Protein AF-A0A935XRD3-F1 (afdb_monomer_lite)

Radius of gyration: 26.5 Å; chains: 1; bounding box: 63×70×64 Å

Structure (mmCIF, N/CA/C/O backbone):
data_AF-A0A935XRD3-F1
#
_entry.id   AF-A0A935XRD3-F1
#
loop_
_atom_site.group_PDB
_atom_site.id
_atom_site.type_symbol
_atom_site.label_atom_id
_atom_site.label_alt_id
_atom_site.label_comp_id
_atom_site.label_asym_id
_atom_site.label_entity_id
_atom_site.label_seq_id
_atom_site.pdbx_PDB_ins_code
_atom_site.Cartn_x
_atom_site.Cartn_y
_atom_site.Cartn_z
_atom_site.occupancy
_atom_site.B_iso_or_equiv
_atom_site.auth_seq_id
_atom_site.auth_comp_id
_atom_site.auth_asym_id
_atom_site.auth_atom_id
_atom_site.pdbx_PDB_model_num
ATOM 1 N N . MET A 1 1 ? -27.332 -44.019 -21.579 1.00 45.91 1 MET A N 1
ATOM 2 C CA . MET A 1 1 ? -26.022 -44.474 -22.093 1.00 45.91 1 MET A CA 1
ATOM 3 C C . MET A 1 1 ? -25.159 -43.247 -22.324 1.00 45.91 1 MET A C 1
ATOM 5 O O . MET A 1 1 ? -25.352 -42.535 -23.298 1.00 45.91 1 MET A O 1
ATOM 9 N N . SER A 1 2 ? -24.296 -42.955 -21.358 1.00 46.03 2 SER A N 1
ATOM 10 C CA . SER A 1 2 ? -23.428 -41.779 -21.308 1.00 46.03 2 SER A CA 1
ATOM 11 C C . SER A 1 2 ? -22.229 -41.938 -22.240 1.00 46.03 2 SER A C 1
ATOM 13 O O . SER A 1 2 ? -21.581 -42.982 -22.203 1.00 46.03 2 SER A O 1
ATOM 15 N N . ARG A 1 3 ? -21.878 -40.895 -23.002 1.00 57.09 3 ARG A N 1
ATOM 16 C CA . ARG A 1 3 ? -20.499 -40.660 -23.457 1.00 57.09 3 ARG A CA 1
ATOM 17 C C . ARG A 1 3 ? -20.176 -39.178 -23.319 1.00 57.09 3 ARG A C 1
ATOM 19 O O . ARG A 1 3 ? -20.642 -38.335 -24.073 1.00 57.09 3 ARG A O 1
ATOM 26 N N . THR A 1 4 ? -19.429 -38.920 -22.257 1.00 47.69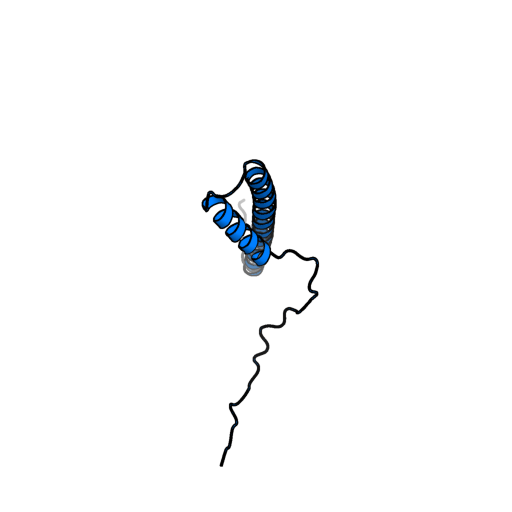 4 THR A N 1
ATOM 27 C CA . THR A 1 4 ? -18.650 -37.719 -21.977 1.00 47.69 4 THR A CA 1
ATOM 28 C C . THR A 1 4 ? -17.402 -37.722 -22.857 1.00 47.69 4 THR A C 1
ATOM 30 O O . THR A 1 4 ? -16.818 -38.786 -23.013 1.00 47.69 4 THR A O 1
ATOM 33 N N . THR A 1 5 ? -17.001 -36.564 -23.387 1.00 55.81 5 THR A N 1
ATOM 34 C CA . THR A 1 5 ? -15.596 -36.118 -23.489 1.00 55.81 5 THR A CA 1
ATOM 35 C C . THR A 1 5 ? -15.582 -34.676 -23.997 1.00 55.81 5 THR A C 1
ATOM 37 O O . THR A 1 5 ? -15.627 -34.416 -25.198 1.00 55.81 5 THR A O 1
ATOM 40 N N . LYS A 1 6 ? -15.528 -33.722 -23.064 1.00 50.72 6 LYS A N 1
ATOM 41 C CA . LYS A 1 6 ? -15.127 -32.339 -23.334 1.00 50.72 6 LYS A CA 1
ATOM 42 C C . LYS A 1 6 ? -13.612 -32.363 -23.552 1.00 50.72 6 LYS A C 1
ATOM 44 O O . LYS A 1 6 ? -12.878 -32.745 -22.644 1.00 50.72 6 LYS A O 1
ATOM 49 N N . GLN A 1 7 ? -13.177 -32.042 -24.769 1.00 50.22 7 GLN A N 1
ATOM 50 C CA . GLN A 1 7 ? -11.772 -31.942 -25.156 1.00 50.22 7 GLN A CA 1
ATOM 51 C C . GLN A 1 7 ? -11.089 -30.913 -24.248 1.00 50.22 7 GLN A C 1
ATOM 53 O O . GLN A 1 7 ? -11.343 -29.713 -24.330 1.00 50.22 7 GLN A O 1
ATOM 58 N N . SER A 1 8 ? -10.281 -31.426 -23.328 1.00 41.69 8 SER A N 1
ATOM 59 C CA . SER A 1 8 ? -9.348 -30.662 -22.518 1.00 41.69 8 SER A CA 1
ATOM 60 C C . SER A 1 8 ? -8.112 -30.393 -23.365 1.00 41.69 8 SER A C 1
ATOM 62 O O . SER A 1 8 ? -7.427 -31.327 -23.780 1.00 41.69 8 SER A O 1
ATOM 64 N N . SER A 1 9 ? -7.834 -29.122 -23.617 1.00 40.34 9 SER A N 1
ATOM 65 C CA . SER A 1 9 ? -6.502 -28.660 -23.987 1.00 40.34 9 SER A CA 1
ATOM 66 C C . SER A 1 9 ? -6.080 -27.684 -22.895 1.00 40.34 9 SER A C 1
ATOM 68 O O . SER A 1 9 ? -6.673 -26.609 -22.808 1.00 40.34 9 SER A O 1
ATOM 70 N N . PRO A 1 10 ? -5.116 -28.028 -22.026 1.00 46.19 10 PRO A N 1
ATOM 71 C CA . PRO A 1 10 ? -4.560 -27.050 -21.112 1.00 46.19 10 PRO A CA 1
ATOM 72 C C . PRO A 1 10 ? -3.637 -26.138 -21.923 1.00 46.19 10 PRO A C 1
ATOM 74 O O . PRO A 1 10 ? -2.648 -26.591 -22.496 1.00 46.19 10 PRO A O 1
ATOM 77 N N . HIS A 1 11 ? -3.987 -24.859 -22.025 1.00 39.59 11 HIS A N 1
ATOM 78 C CA . HIS A 1 11 ? -3.037 -23.836 -22.450 1.00 39.59 11 HIS A CA 1
ATOM 79 C C . HIS A 1 11 ? -2.025 -23.617 -21.315 1.00 39.59 11 HIS A C 1
ATOM 81 O O . HIS A 1 11 ? -2.443 -23.451 -20.166 1.00 39.59 11 HIS A O 1
ATOM 87 N N . PRO A 1 12 ? -0.711 -23.633 -21.591 1.00 51.44 12 PRO A N 1
ATOM 88 C CA . PRO A 1 12 ? 0.301 -23.344 -20.591 1.00 51.44 12 PRO A CA 1
ATOM 89 C C . PRO A 1 12 ? 0.529 -21.830 -20.520 1.00 51.44 12 PRO A C 1
ATOM 91 O O . PRO A 1 12 ? 1.523 -21.332 -21.032 1.00 51.44 12 PRO A O 1
ATOM 94 N N . GLU A 1 13 ? -0.383 -21.086 -19.893 1.00 41.31 13 GLU A N 1
ATOM 95 C CA . GLU A 1 13 ? -0.128 -19.672 -19.579 1.00 41.31 13 GLU A CA 1
ATOM 96 C C . GLU A 1 13 ? -0.743 -19.240 -18.242 1.00 41.31 13 GLU A C 1
ATOM 98 O O . GLU A 1 13 ? -1.371 -18.204 -18.139 1.00 41.31 13 GLU A O 1
ATOM 103 N N . THR A 1 14 ? -0.571 -20.041 -17.189 1.00 43.56 14 THR A N 1
ATOM 104 C CA . THR A 1 14 ? -0.692 -19.577 -15.792 1.00 43.56 14 THR A CA 1
ATOM 105 C C . THR A 1 14 ? 0.071 -20.541 -14.885 1.00 43.56 14 THR A C 1
ATOM 107 O O . THR A 1 14 ? -0.514 -21.376 -14.196 1.00 43.56 14 THR A O 1
ATOM 110 N N . ALA A 1 15 ? 1.400 -20.481 -14.919 1.00 49.94 15 ALA A N 1
ATOM 111 C CA . ALA A 1 15 ? 2.255 -21.232 -14.002 1.00 49.94 15 ALA A CA 1
ATOM 112 C C . ALA A 1 15 ? 3.327 -20.322 -13.389 1.00 49.94 15 ALA A C 1
ATOM 114 O O . ALA A 1 15 ? 4.522 -20.549 -13.518 1.00 49.94 15 ALA A O 1
ATOM 115 N N . VAL A 1 16 ? 2.867 -19.298 -12.677 1.00 46.41 16 VAL A N 1
ATOM 116 C CA . VAL A 1 16 ? 3.511 -18.812 -11.451 1.00 46.41 16 VAL A CA 1
ATOM 117 C C . VAL A 1 16 ? 2.434 -19.033 -10.395 1.00 46.41 16 VAL A C 1
ATOM 119 O O . VAL A 1 16 ? 1.412 -18.367 -10.398 1.00 46.41 16 VAL A O 1
ATOM 122 N N . GLY A 1 17 ? 2.460 -20.078 -9.586 1.00 42.41 17 GLY A N 1
ATOM 123 C CA . GLY A 1 17 ? 3.575 -20.558 -8.793 1.00 42.41 17 GLY A CA 1
ATOM 124 C C . GLY A 1 17 ? 3.000 -20.677 -7.389 1.00 42.41 17 GLY A C 1
ATOM 125 O O . GLY A 1 17 ? 2.987 -19.711 -6.631 1.00 42.41 17 GLY A O 1
ATOM 126 N N . ALA A 1 18 ? 2.421 -21.837 -7.082 1.00 45.56 18 ALA A N 1
ATOM 127 C CA . ALA A 1 18 ? 1.996 -22.175 -5.735 1.00 45.56 18 ALA A CA 1
ATOM 128 C C . ALA A 1 18 ? 3.246 -22.262 -4.846 1.00 45.56 18 ALA A C 1
ATOM 130 O O . ALA A 1 18 ? 3.929 -23.282 -4.824 1.00 45.56 18 ALA A O 1
ATOM 131 N N . ALA A 1 19 ? 3.555 -21.172 -4.147 1.00 38.31 19 ALA A N 1
ATOM 132 C CA . ALA A 1 19 ? 4.587 -21.109 -3.126 1.00 38.31 19 ALA A CA 1
ATOM 133 C C . ALA A 1 19 ? 3.955 -20.606 -1.820 1.00 38.31 19 ALA A C 1
ATOM 135 O O . ALA A 1 19 ? 3.585 -19.442 -1.706 1.00 38.31 19 ALA A O 1
ATOM 136 N N . SER A 1 20 ? 3.815 -21.543 -0.880 1.00 34.19 20 SER A N 1
ATOM 137 C CA . SER A 1 20 ? 3.827 -21.382 0.582 1.00 34.19 20 SER A CA 1
ATOM 138 C C . SER A 1 2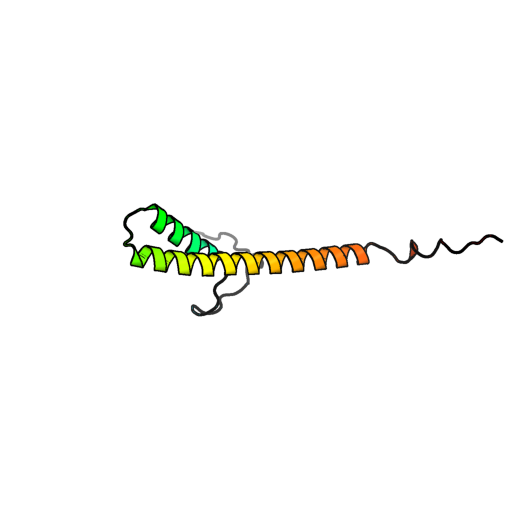0 ? 2.847 -20.384 1.218 1.00 34.19 20 SER A C 1
ATOM 140 O O . SER A 1 20 ? 2.940 -19.171 1.070 1.00 34.19 20 SER A O 1
ATOM 142 N N . ALA A 1 21 ? 1.939 -20.910 2.045 1.00 44.00 21 ALA A N 1
ATOM 143 C CA . ALA A 1 21 ? 0.904 -20.168 2.770 1.00 44.00 21 ALA A CA 1
ATOM 144 C C . ALA A 1 21 ? 1.407 -19.273 3.931 1.00 44.00 21 ALA A C 1
ATOM 146 O O . ALA A 1 21 ? 0.601 -18.875 4.767 1.00 44.00 21 ALA A O 1
ATOM 147 N N . SER A 1 22 ? 2.688 -18.892 3.941 1.00 45.59 22 SER A N 1
ATOM 148 C CA . SER A 1 22 ? 3.240 -17.851 4.813 1.00 45.59 22 SER A CA 1
ATOM 149 C C . SER A 1 22 ? 4.377 -17.099 4.096 1.00 45.59 22 SER A C 1
ATOM 151 O O . SER A 1 22 ? 5.253 -17.724 3.507 1.00 45.59 22 SER A O 1
ATOM 153 N N . GLU A 1 23 ? 4.362 -15.764 4.215 1.00 50.75 23 GLU A N 1
ATOM 154 C CA . GLU A 1 23 ? 5.545 -14.868 4.202 1.00 50.75 23 GLU A CA 1
ATOM 155 C C . GLU A 1 23 ? 6.016 -14.202 2.896 1.00 50.75 23 GLU A C 1
ATOM 157 O O . GLU A 1 23 ? 7.185 -13.869 2.766 1.00 50.75 23 GLU A O 1
ATOM 162 N N . ASN A 1 24 ? 5.123 -13.875 1.959 1.00 69.00 24 ASN A N 1
ATOM 163 C CA . ASN A 1 24 ? 5.361 -12.722 1.078 1.00 69.00 24 ASN A CA 1
ATOM 164 C C . ASN A 1 24 ? 4.046 -11.967 0.861 1.00 69.00 24 ASN A C 1
ATOM 166 O O . ASN A 1 24 ? 3.136 -12.448 0.177 1.00 69.00 24 ASN A O 1
ATOM 170 N N . LEU A 1 25 ? 3.927 -10.793 1.484 1.00 87.06 25 LEU A N 1
ATOM 171 C CA . LEU A 1 25 ? 2.861 -9.847 1.168 1.00 87.06 25 LEU A CA 1
ATOM 172 C C . LEU A 1 25 ? 3.043 -9.446 -0.300 1.00 87.06 25 LEU A C 1
ATOM 174 O O . LEU A 1 25 ? 4.115 -8.977 -0.670 1.00 87.06 25 LEU A O 1
ATOM 178 N N . THR A 1 26 ? 2.039 -9.698 -1.140 1.00 95.25 26 THR A N 1
ATOM 179 C CA . THR A 1 26 ? 2.026 -9.272 -2.548 1.00 95.25 26 THR A CA 1
ATOM 180 C C . THR A 1 26 ? 1.282 -7.947 -2.677 1.00 95.25 26 THR A C 1
ATOM 182 O O . THR A 1 26 ? 0.503 -7.601 -1.790 1.00 95.25 26 THR A O 1
ATOM 185 N N . PHE A 1 27 ? 1.470 -7.232 -3.792 1.00 95.62 27 PHE A N 1
ATOM 186 C CA . PHE A 1 27 ? 0.731 -5.995 -4.079 1.00 95.62 27 PHE A CA 1
ATOM 187 C C . PHE A 1 27 ? -0.787 -6.188 -3.958 1.00 95.62 27 PHE A C 1
ATOM 189 O O . PHE A 1 27 ? -1.417 -5.526 -3.143 1.00 95.62 27 PHE A O 1
ATOM 196 N N . GLU A 1 28 ? -1.347 -7.176 -4.662 1.00 96.75 28 GLU A N 1
ATOM 197 C CA . GLU A 1 28 ? -2.789 -7.467 -4.630 1.00 96.75 28 GLU A CA 1
ATOM 198 C C . GLU A 1 28 ? -3.309 -7.774 -3.220 1.00 96.75 28 GLU A C 1
ATOM 200 O O . GLU A 1 28 ? -4.391 -7.343 -2.829 1.00 96.75 28 GLU A O 1
ATOM 205 N N . LYS A 1 29 ? -2.525 -8.507 -2.419 1.00 96.44 29 LYS A N 1
ATOM 206 C CA . LYS A 1 29 ? -2.902 -8.819 -1.035 1.00 96.44 29 LYS A CA 1
ATOM 207 C C . LYS A 1 29 ? -2.857 -7.574 -0.152 1.00 96.44 29 LYS A C 1
ATOM 209 O O . LYS A 1 29 ? -3.761 -7.396 0.658 1.00 96.44 29 LYS A O 1
ATOM 214 N N . ALA A 1 30 ? -1.834 -6.734 -0.308 1.00 96.38 30 ALA A N 1
ATOM 215 C CA . ALA A 1 30 ? -1.701 -5.489 0.441 1.00 96.38 30 ALA A CA 1
ATOM 216 C C . ALA A 1 30 ? -2.832 -4.508 0.110 1.00 96.38 30 ALA A C 1
ATOM 218 O O . ALA A 1 30 ? -3.427 -3.934 1.020 1.00 96.38 30 ALA A O 1
ATOM 219 N N . LEU A 1 31 ? -3.171 -4.372 -1.174 1.00 97.50 31 LEU A N 1
ATOM 220 C CA . LEU A 1 31 ? -4.270 -3.531 -1.633 1.00 97.50 31 LEU A CA 1
ATOM 221 C C . LEU A 1 31 ? -5.616 -4.032 -1.095 1.00 97.50 31 LEU A C 1
ATOM 223 O O . LEU A 1 31 ? -6.342 -3.267 -0.466 1.00 97.50 31 LEU A O 1
ATOM 227 N N . ALA A 1 32 ? -5.901 -5.330 -1.226 1.00 97.44 32 ALA A N 1
ATOM 228 C CA . ALA A 1 32 ? -7.138 -5.915 -0.710 1.00 97.44 32 ALA A CA 1
ATOM 229 C C . ALA A 1 32 ? -7.255 -5.813 0.823 1.00 97.44 32 ALA A C 1
ATOM 231 O O . ALA A 1 32 ? -8.357 -5.726 1.369 1.00 97.44 32 ALA A O 1
ATOM 232 N N . GLU A 1 33 ? -6.138 -5.870 1.552 1.00 96.38 33 GLU A N 1
ATOM 233 C CA . GLU A 1 33 ? -6.125 -5.634 2.998 1.00 96.38 33 GLU A CA 1
ATOM 234 C C . GLU A 1 33 ? -6.416 -4.163 3.324 1.00 96.38 33 GLU A C 1
ATOM 236 O O . GLU A 1 33 ? -7.221 -3.888 4.217 1.00 96.38 33 GLU A O 1
ATOM 241 N N . LEU A 1 34 ? -5.821 -3.230 2.575 1.00 97.06 34 LEU A N 1
ATOM 242 C CA . LEU A 1 34 ? -6.029 -1.793 2.740 1.00 97.06 34 LEU A CA 1
ATOM 243 C C . LEU A 1 34 ? -7.491 -1.403 2.489 1.00 97.06 34 LEU A C 1
ATOM 245 O O . LEU A 1 34 ? -8.081 -0.713 3.315 1.00 97.06 34 LEU A O 1
ATOM 249 N N . GLU A 1 35 ? -8.103 -1.898 1.414 1.00 96.88 35 GLU A N 1
ATOM 250 C CA . GLU A 1 35 ? -9.518 -1.657 1.094 1.00 96.88 35 GLU A CA 1
ATOM 251 C C . GLU A 1 35 ? -10.450 -2.147 2.209 1.00 96.88 35 GLU A C 1
ATOM 253 O O . GLU A 1 35 ? -11.357 -1.434 2.641 1.00 96.88 35 GLU A O 1
ATOM 258 N N . LYS A 1 36 ? -10.196 -3.350 2.742 1.00 95.44 36 LYS A N 1
ATOM 259 C CA . LYS A 1 36 ? -10.965 -3.892 3.875 1.00 95.44 36 LYS A CA 1
ATOM 260 C C . LYS A 1 36 ? -10.811 -3.039 5.126 1.00 95.44 36 LYS A C 1
ATOM 262 O O . LYS A 1 36 ? -11.769 -2.881 5.880 1.00 95.44 36 LYS A O 1
ATOM 267 N N . LEU A 1 37 ? -9.605 -2.540 5.377 1.00 95.06 37 LEU A N 1
ATOM 268 C CA . LEU A 1 37 ? -9.318 -1.695 6.526 1.00 95.06 37 LEU A CA 1
ATOM 269 C C . LEU A 1 37 ? -10.053 -0.356 6.409 1.00 95.06 37 LEU A C 1
ATOM 271 O O . LEU A 1 37 ? -10.724 0.035 7.362 1.00 95.06 37 LEU A O 1
ATOM 275 N N . VAL A 1 38 ? -9.994 0.290 5.242 1.00 94.81 38 VAL A N 1
ATOM 276 C CA . VAL A 1 38 ? -10.729 1.532 4.953 1.00 94.81 38 VAL A CA 1
ATOM 277 C C . VAL A 1 38 ? -12.230 1.318 5.125 1.00 94.81 38 VAL A C 1
ATOM 279 O O . VAL A 1 38 ? -12.857 2.055 5.881 1.00 94.81 38 VAL A O 1
ATOM 282 N N . GLY A 1 39 ? -12.790 0.243 4.561 1.00 94.12 39 GLY A N 1
ATOM 283 C CA . GLY A 1 39 ? -14.213 -0.066 4.723 1.00 94.12 39 GLY A CA 1
ATOM 284 C C . GLY A 1 39 ? -14.637 -0.248 6.187 1.00 94.12 39 GLY A C 1
ATOM 285 O O . GLY A 1 39 ? -15.734 0.147 6.573 1.00 94.12 39 GLY A O 1
ATOM 286 N N . ARG A 1 40 ? -13.762 -0.787 7.049 1.00 91.94 40 ARG A N 1
ATOM 287 C CA . ARG A 1 40 ? -14.028 -0.853 8.498 1.00 91.94 40 ARG A CA 1
ATOM 288 C C . ARG A 1 40 ? -13.938 0.510 9.182 1.00 91.94 40 ARG A C 1
ATOM 290 O O . ARG A 1 40 ? -14.689 0.747 10.123 1.00 91.94 40 ARG A O 1
ATOM 297 N N . MET A 1 41 ? -13.027 1.381 8.748 1.00 91.75 41 MET A N 1
ATOM 298 C CA . MET A 1 41 ? -12.907 2.745 9.279 1.00 91.75 41 MET A CA 1
ATOM 299 C C . MET A 1 41 ? -14.124 3.603 8.927 1.00 91.75 41 MET A C 1
ATOM 301 O O . MET A 1 41 ? -14.602 4.355 9.771 1.00 91.75 41 MET A O 1
ATOM 305 N N . GLU A 1 42 ? -14.663 3.441 7.721 1.00 92.69 42 GLU A N 1
ATOM 306 C CA . GLU A 1 42 ? -15.871 4.136 7.262 1.00 92.69 42 GLU A CA 1
ATOM 307 C C . GLU A 1 42 ? -17.150 3.632 7.948 1.00 92.69 42 GLU A C 1
ATOM 309 O O . GLU A 1 42 ? -18.128 4.369 8.046 1.00 92.69 42 GLU A O 1
ATOM 314 N N . GLY A 1 43 ? -17.133 2.404 8.478 1.00 89.38 43 GLY A N 1
ATOM 315 C CA . GLY A 1 43 ? -18.264 1.806 9.193 1.00 89.38 43 GLY A CA 1
ATOM 316 C C . GLY A 1 43 ? -18.611 2.468 10.534 1.00 89.38 43 GLY A C 1
ATOM 317 O O . GLY A 1 43 ? -19.694 2.232 11.056 1.00 89.38 43 GLY A O 1
ATOM 318 N N . GLY A 1 44 ? -17.729 3.298 11.104 1.00 84.31 44 GLY A N 1
ATOM 319 C CA . GLY A 1 44 ? -18.044 4.154 12.259 1.00 84.31 44 GLY A CA 1
ATOM 320 C C . GLY A 1 44 ? -18.157 3.467 13.631 1.00 84.31 44 GLY A C 1
ATOM 321 O O . GLY A 1 44 ? -18.383 4.152 14.624 1.00 84.31 44 GLY A O 1
ATOM 322 N N . GLU A 1 45 ? -17.962 2.150 13.728 1.00 87.69 45 GLU A N 1
ATOM 323 C CA . GLU A 1 45 ? -18.076 1.382 14.987 1.00 87.69 45 GLU A CA 1
ATOM 324 C C . GLU A 1 45 ? -16.741 1.207 15.743 1.00 87.69 45 GLU A C 1
ATOM 326 O O . GLU A 1 45 ? -16.654 0.448 16.710 1.00 87.69 45 GLU A O 1
ATOM 331 N N . LEU A 1 46 ? -15.672 1.885 15.314 1.00 92.06 46 LEU A N 1
ATOM 332 C CA . LEU A 1 46 ? -14.340 1.721 15.899 1.00 92.06 46 LEU A CA 1
ATOM 333 C C . LEU A 1 46 ? -14.144 2.593 17.138 1.00 92.06 46 LEU A C 1
ATOM 335 O O . LEU A 1 46 ? -14.440 3.787 17.147 1.00 92.06 46 LEU A O 1
ATOM 339 N N . THR A 1 47 ? -13.522 2.021 18.166 1.00 95.38 47 THR A N 1
ATOM 340 C CA . THR A 1 47 ? -12.992 2.818 19.276 1.00 95.38 47 THR A CA 1
ATOM 341 C C . THR A 1 47 ? -11.811 3.678 18.810 1.00 95.38 47 THR A C 1
ATOM 343 O O . THR A 1 47 ? -11.204 3.436 17.761 1.00 95.38 47 THR A O 1
ATOM 346 N N . LEU A 1 48 ? -11.432 4.680 19.609 1.00 93.00 48 LEU A N 1
ATOM 347 C CA . LEU A 1 48 ? -10.271 5.529 19.317 1.00 93.00 48 LEU A CA 1
ATOM 348 C C . LEU A 1 48 ? -8.981 4.705 19.150 1.00 93.00 48 LEU A C 1
ATOM 350 O O . LEU A 1 48 ? -8.211 4.920 18.217 1.00 93.00 48 LEU A O 1
ATOM 354 N N . GLU A 1 49 ? -8.757 3.729 20.027 1.00 94.62 49 GLU A N 1
ATOM 355 C CA . GLU A 1 49 ? -7.557 2.887 20.004 1.00 94.62 49 GLU A CA 1
ATOM 356 C C . GLU A 1 49 ? -7.521 1.952 18.784 1.00 94.62 49 GLU A C 1
ATOM 358 O O . GLU A 1 49 ? -6.471 1.764 18.157 1.00 94.62 49 GLU A O 1
ATOM 363 N N . GLN A 1 50 ? -8.685 1.432 18.378 1.00 94.00 50 GLN A N 1
ATOM 364 C CA . GLN A 1 50 ? -8.830 0.674 17.135 1.00 94.00 50 GLN A CA 1
ATOM 365 C C . GLN A 1 50 ? -8.577 1.557 15.912 1.00 94.00 50 GLN A C 1
ATOM 367 O O . GLN A 1 50 ? -7.830 1.157 15.022 1.00 94.00 50 GLN A O 1
ATOM 372 N N . SER A 1 51 ? -9.119 2.777 15.901 1.00 92.69 51 SER A N 1
ATOM 373 C CA . SER A 1 51 ? -8.918 3.752 14.823 1.00 92.69 51 SER A CA 1
ATOM 374 C C . SER A 1 51 ? -7.437 4.082 14.630 1.00 92.69 51 SER A C 1
ATOM 376 O O . SER A 1 51 ? -6.939 4.064 13.506 1.00 92.69 51 SER A O 1
ATOM 378 N N . LEU A 1 52 ? -6.694 4.296 15.721 1.00 95.12 52 LEU A N 1
ATOM 379 C CA . LEU A 1 52 ? -5.247 4.532 15.666 1.00 95.12 52 LEU A CA 1
ATOM 380 C C . LEU A 1 52 ? -4.473 3.314 15.151 1.00 95.12 52 LEU A C 1
ATOM 382 O O . LEU A 1 52 ? -3.519 3.455 14.384 1.00 95.12 52 LEU A O 1
ATOM 386 N N . THR A 1 53 ? -4.879 2.114 15.562 1.00 95.81 53 THR A N 1
ATOM 387 C CA . THR A 1 53 ? -4.256 0.866 15.107 1.00 95.81 53 THR A CA 1
ATOM 388 C C . THR A 1 53 ? -4.489 0.644 13.617 1.00 95.81 53 THR A C 1
ATOM 390 O O . THR A 1 53 ? -3.549 0.333 12.887 1.00 95.81 53 THR A O 1
ATOM 393 N N . PHE A 1 54 ? -5.719 0.860 13.153 1.00 95.00 54 PHE A N 1
ATOM 394 C CA . PHE A 1 54 ? -6.082 0.704 11.750 1.00 95.00 54 PHE A CA 1
ATOM 395 C C . PHE A 1 54 ? -5.373 1.752 10.901 1.00 95.00 54 PHE A C 1
ATOM 397 O O . PHE A 1 54 ? -4.774 1.405 9.893 1.00 95.00 54 PHE A O 1
ATOM 404 N N . HIS A 1 55 ? -5.323 3.002 11.354 1.00 94.31 55 HIS A N 1
ATOM 405 C CA . HIS A 1 55 ? -4.599 4.054 10.652 1.00 94.31 55 HIS A CA 1
ATOM 406 C C . HIS A 1 55 ? -3.110 3.718 10.460 1.00 94.31 55 HIS A C 1
ATOM 408 O O . HIS A 1 55 ? -2.597 3.834 9.348 1.00 94.31 55 HIS A O 1
ATOM 414 N N . ARG A 1 56 ? -2.412 3.239 11.505 1.00 96.62 56 ARG A N 1
ATOM 415 C CA . ARG A 1 56 ? -1.006 2.803 11.377 1.00 96.62 56 ARG A CA 1
ATOM 416 C C . ARG A 1 56 ? -0.847 1.697 10.338 1.00 96.62 56 ARG A C 1
ATOM 418 O O . ARG A 1 56 ? -0.007 1.815 9.451 1.00 96.62 56 ARG A O 1
ATOM 425 N N . ARG A 1 57 ? -1.682 0.660 10.416 1.00 96.62 57 ARG A N 1
ATOM 426 C CA . ARG A 1 57 ? -1.637 -0.452 9.463 1.00 96.62 57 ARG A CA 1
ATOM 427 C C . ARG A 1 57 ? -1.966 -0.001 8.037 1.00 96.62 57 ARG A C 1
ATOM 429 O O . ARG A 1 57 ? -1.312 -0.430 7.094 1.00 96.62 57 ARG A O 1
ATOM 436 N N . GLY A 1 58 ? -2.935 0.896 7.879 1.00 96.50 58 GLY A N 1
ATOM 437 C CA . GLY A 1 58 ? -3.294 1.489 6.595 1.00 96.50 58 GLY A CA 1
ATOM 438 C C . GLY A 1 58 ? -2.125 2.245 5.964 1.00 96.50 58 GLY A C 1
ATOM 439 O O . GLY A 1 58 ? -1.853 2.058 4.782 1.00 96.50 58 GLY A O 1
ATOM 440 N N . LEU A 1 59 ? -1.377 3.024 6.753 1.00 97.62 59 LEU A N 1
ATOM 441 C CA . LEU A 1 59 ? -0.172 3.713 6.277 1.00 97.62 59 LEU A CA 1
ATOM 442 C C . LEU A 1 59 ? 0.924 2.741 5.828 1.00 97.62 59 LEU A C 1
ATOM 444 O O . LEU A 1 59 ? 1.542 2.965 4.789 1.00 97.62 59 LEU A O 1
ATOM 448 N N . GLU A 1 60 ? 1.160 1.662 6.577 1.00 97.62 60 GLU A N 1
ATOM 449 C CA . GLU A 1 60 ? 2.126 0.625 6.190 1.00 97.62 60 GLU A CA 1
ATOM 450 C C . GLU A 1 60 ? 1.760 -0.016 4.846 1.00 97.62 60 GLU A C 1
ATOM 452 O O . GLU A 1 60 ? 2.609 -0.144 3.964 1.00 97.62 60 GLU A O 1
ATOM 457 N N . LEU A 1 61 ? 0.488 -0.386 4.674 1.00 97.81 61 LEU A N 1
ATOM 458 C CA . LEU A 1 61 ? -0.015 -1.001 3.447 1.00 97.81 61 LEU A CA 1
ATOM 459 C C . LEU A 1 61 ? 0.040 -0.032 2.263 1.00 97.81 61 LEU A C 1
ATOM 461 O O . LEU A 1 61 ? 0.504 -0.406 1.188 1.00 97.81 61 LEU A O 1
ATOM 465 N N . ALA A 1 62 ? -0.383 1.219 2.461 1.00 97.44 62 ALA A N 1
ATOM 466 C CA . ALA A 1 62 ? -0.339 2.250 1.429 1.00 97.44 62 ALA A CA 1
ATOM 467 C C . ALA A 1 62 ? 1.097 2.505 0.959 1.00 97.44 62 ALA A C 1
ATOM 469 O O . ALA A 1 62 ? 1.363 2.522 -0.244 1.00 97.44 62 ALA A O 1
ATOM 470 N N . ARG A 1 63 ? 2.036 2.623 1.905 1.00 98.00 63 ARG A N 1
ATOM 471 C CA . ARG A 1 63 ? 3.458 2.788 1.605 1.00 98.00 63 ARG A CA 1
ATOM 472 C C . ARG A 1 63 ? 4.007 1.600 0.820 1.00 98.00 63 ARG A C 1
ATOM 474 O O . ARG A 1 63 ? 4.658 1.807 -0.199 1.00 98.00 63 ARG A O 1
ATOM 481 N N . TYR A 1 64 ? 3.711 0.376 1.255 1.00 97.44 64 TYR A N 1
ATOM 482 C CA . TYR A 1 64 ? 4.120 -0.827 0.535 1.00 97.44 64 TYR A CA 1
ATOM 483 C C . TYR A 1 64 ? 3.606 -0.807 -0.913 1.00 97.44 64 TYR A C 1
ATOM 485 O O . TYR A 1 64 ? 4.381 -0.997 -1.848 1.00 97.44 64 TYR A O 1
ATOM 493 N N . CYS A 1 65 ? 2.318 -0.524 -1.123 1.00 97.12 65 CYS A N 1
ATOM 494 C CA . CYS A 1 65 ? 1.728 -0.441 -2.459 1.00 97.12 65 CYS A CA 1
ATOM 495 C C . CYS A 1 65 ? 2.433 0.604 -3.333 1.00 97.12 65 CYS A C 1
ATOM 497 O O . CYS A 1 65 ? 2.754 0.327 -4.487 1.00 97.12 65 CYS A O 1
ATOM 499 N N . GLN A 1 66 ? 2.725 1.777 -2.773 1.00 98.00 66 GLN A N 1
ATOM 500 C CA . GLN A 1 66 ? 3.404 2.855 -3.483 1.00 98.00 66 GLN A CA 1
ATOM 501 C C . GLN A 1 66 ? 4.834 2.466 -3.883 1.00 98.00 66 GLN A C 1
ATOM 503 O O . GLN A 1 66 ? 5.211 2.629 -5.039 1.00 98.00 66 GLN A O 1
ATOM 508 N N . GLU A 1 67 ? 5.602 1.860 -2.975 1.00 97.81 67 GLU A N 1
ATOM 509 C CA . GLU A 1 67 ? 6.955 1.363 -3.261 1.00 97.81 67 GLU A CA 1
ATOM 510 C C . GLU A 1 67 ? 6.954 0.302 -4.376 1.00 97.81 67 GLU A C 1
ATOM 512 O O . GLU A 1 67 ? 7.829 0.302 -5.245 1.00 97.81 67 GLU A O 1
ATOM 517 N N . ARG A 1 68 ? 5.946 -0.582 -4.406 1.00 97.25 68 ARG A N 1
ATOM 518 C CA . ARG A 1 68 ? 5.791 -1.580 -5.478 1.00 97.25 68 ARG A CA 1
ATOM 519 C C . ARG A 1 68 ? 5.477 -0.943 -6.831 1.00 97.25 68 ARG A C 1
ATOM 521 O O . ARG A 1 68 ? 6.019 -1.400 -7.837 1.00 97.25 68 ARG A O 1
ATOM 528 N N . LEU A 1 69 ? 4.626 0.082 -6.860 1.00 98.00 69 LEU A N 1
ATOM 529 C CA . LEU A 1 69 ? 4.286 0.805 -8.088 1.00 98.00 69 LEU A CA 1
ATOM 530 C C . LEU A 1 69 ? 5.483 1.588 -8.632 1.00 98.00 69 LEU A C 1
ATOM 532 O O . LEU A 1 69 ? 5.745 1.530 -9.831 1.00 98.00 69 LEU A O 1
ATOM 536 N N . GLU A 1 70 ? 6.247 2.254 -7.767 1.00 97.81 70 GLU A N 1
ATOM 537 C CA . GLU A 1 70 ? 7.464 2.965 -8.175 1.00 97.81 70 GLU A CA 1
ATOM 538 C C . GLU A 1 70 ? 8.521 2.006 -8.735 1.00 97.81 70 GLU A C 1
ATOM 540 O O . GLU A 1 70 ? 9.109 2.269 -9.785 1.00 97.81 70 GLU A O 1
ATOM 545 N N . ALA A 1 71 ? 8.714 0.846 -8.100 1.00 96.00 71 ALA A N 1
ATOM 546 C CA . ALA A 1 71 ? 9.616 -0.180 -8.618 1.00 96.00 71 ALA A CA 1
ATOM 547 C C . ALA A 1 71 ? 9.185 -0.674 -10.011 1.00 96.00 71 ALA A C 1
ATOM 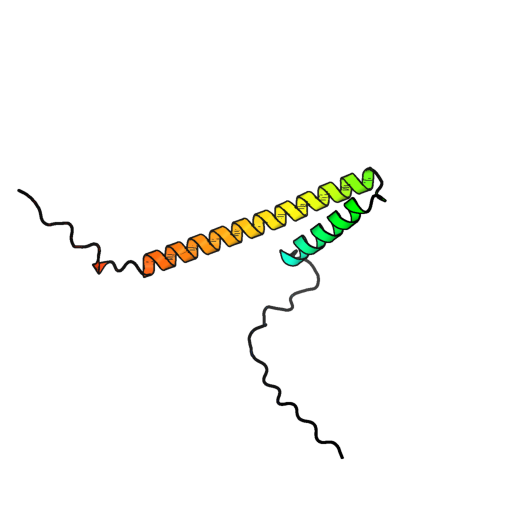549 O O . ALA A 1 71 ? 10.020 -0.787 -10.910 1.00 96.00 71 ALA A O 1
ATOM 550 N N . ALA A 1 72 ? 7.888 -0.927 -10.212 1.00 95.62 72 ALA A N 1
ATOM 551 C CA . ALA A 1 72 ? 7.357 -1.330 -11.513 1.00 95.62 72 ALA A CA 1
ATOM 552 C C . ALA A 1 72 ? 7.537 -0.227 -12.569 1.00 95.62 72 ALA A C 1
ATOM 554 O O . ALA A 1 72 ? 7.958 -0.505 -13.691 1.00 95.62 72 ALA A O 1
ATOM 555 N N . ARG A 1 73 ? 7.286 1.036 -12.205 1.00 96.31 73 ARG A N 1
ATOM 556 C CA . ARG A 1 73 ? 7.475 2.188 -13.094 1.00 96.31 73 ARG A CA 1
ATOM 557 C C . ARG A 1 73 ? 8.927 2.329 -13.545 1.00 96.31 73 ARG A C 1
ATOM 559 O O . ARG A 1 73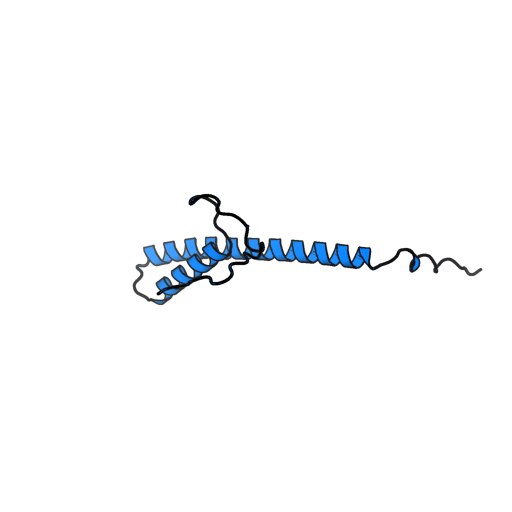 ? 9.178 2.568 -14.724 1.00 96.31 73 ARG A O 1
ATOM 566 N N . LEU A 1 74 ? 9.877 2.157 -12.626 1.00 96.38 74 LEU A N 1
ATOM 567 C CA . LEU A 1 74 ? 11.302 2.198 -12.945 1.00 96.38 74 LEU A CA 1
ATOM 568 C C . LEU A 1 74 ? 11.690 1.088 -13.929 1.00 96.38 74 LEU A C 1
ATOM 570 O O . LEU A 1 74 ? 12.404 1.348 -14.893 1.00 96.38 74 LEU A O 1
ATOM 574 N N . GLN A 1 75 ? 11.187 -0.130 -13.715 1.00 94.25 75 GLN A N 1
ATOM 575 C CA . GLN A 1 75 ? 11.432 -1.261 -14.613 1.00 94.25 75 GLN A CA 1
ATOM 576 C C . GLN A 1 75 ? 10.896 -0.999 -16.022 1.00 94.25 75 GLN A C 1
ATOM 578 O O . GLN A 1 75 ? 11.614 -1.227 -16.993 1.00 94.25 75 GLN A O 1
ATOM 583 N N . VAL A 1 76 ? 9.674 -0.470 -16.143 1.00 95.31 76 VAL A N 1
ATOM 584 C CA . VAL A 1 76 ? 9.100 -0.089 -17.444 1.00 95.31 76 VAL A CA 1
ATOM 585 C C . VAL A 1 76 ? 9.965 0.968 -18.130 1.00 95.31 76 VAL A C 1
ATOM 587 O O . VAL A 1 76 ? 10.329 0.792 -19.287 1.00 95.31 76 VAL A O 1
ATOM 590 N N . SER A 1 77 ? 10.374 2.014 -17.407 1.00 93.88 77 SER A N 1
ATOM 591 C CA . SER A 1 77 ? 11.213 3.078 -17.971 1.00 93.88 77 SER A CA 1
ATOM 592 C C . SER A 1 77 ? 12.569 2.570 -18.474 1.00 93.88 77 SER A C 1
ATOM 594 O O . SER A 1 77 ? 13.051 3.041 -19.504 1.00 93.88 77 SER A O 1
ATOM 596 N N . MET A 1 78 ? 13.185 1.609 -17.777 1.00 93.69 78 MET A N 1
ATOM 597 C CA . MET A 1 78 ? 14.431 0.979 -18.228 1.00 93.69 78 MET A CA 1
ATOM 598 C C . MET A 1 78 ? 14.221 0.192 -19.523 1.00 93.69 78 MET A C 1
ATOM 600 O O . MET A 1 78 ? 14.987 0.366 -20.467 1.00 93.69 78 MET A O 1
ATOM 604 N N . LEU A 1 79 ? 13.156 -0.611 -19.590 1.00 92.94 79 LEU A N 1
ATOM 605 C CA . LEU A 1 79 ? 12.821 -1.397 -20.778 1.00 92.94 79 LEU A CA 1
ATOM 606 C C . LEU A 1 79 ? 12.524 -0.501 -21.987 1.00 92.94 79 LEU A C 1
ATOM 608 O O . LEU A 1 79 ? 13.006 -0.771 -23.080 1.00 92.94 79 LEU A O 1
ATOM 612 N N . GLU A 1 80 ? 11.785 0.593 -21.805 1.00 91.69 80 GLU A N 1
ATOM 613 C CA . GLU A 1 80 ? 11.517 1.564 -22.874 1.00 91.69 80 GLU A CA 1
ATOM 614 C C . GLU A 1 80 ? 12.802 2.239 -23.376 1.00 91.69 80 GLU A C 1
ATOM 616 O O . GLU A 1 80 ? 12.988 2.390 -24.585 1.00 91.69 80 GLU A O 1
ATOM 621 N N . GLY A 1 81 ? 13.717 2.602 -22.470 1.00 88.25 81 GLY A N 1
ATOM 622 C CA . GLY A 1 81 ? 15.022 3.161 -22.833 1.00 88.25 81 GLY A CA 1
ATOM 623 C C . GLY A 1 81 ? 15.907 2.171 -23.599 1.00 88.25 81 GLY A C 1
ATOM 624 O O . GLY A 1 81 ? 16.556 2.546 -24.578 1.00 88.25 81 GLY A O 1
ATOM 625 N N . GLU A 1 82 ? 15.911 0.901 -23.195 1.00 81.56 82 GLU A N 1
ATOM 626 C CA . GLU A 1 82 ? 16.620 -0.174 -23.898 1.00 81.56 82 GLU A CA 1
ATOM 627 C C . GLU A 1 82 ? 16.034 -0.431 -25.289 1.00 81.56 82 GLU A C 1
ATOM 629 O O . GLU A 1 82 ? 16.779 -0.508 -26.270 1.00 81.56 82 GLU A O 1
ATOM 634 N N . VAL A 1 83 ? 14.704 -0.495 -25.397 1.00 81.44 83 VAL A N 1
ATOM 635 C CA . VAL A 1 83 ? 14.002 -0.642 -26.677 1.00 81.44 83 VAL A CA 1
ATOM 636 C C . VAL A 1 83 ? 14.341 0.526 -27.598 1.00 81.44 83 VAL A C 1
ATOM 638 O O . VAL A 1 83 ? 14.742 0.299 -28.739 1.00 81.44 83 VAL A O 1
ATOM 641 N N . LEU A 1 84 ? 14.278 1.766 -27.109 1.00 79.94 84 LEU A N 1
ATOM 642 C CA . LEU A 1 84 ? 14.609 2.946 -27.907 1.00 79.94 84 LEU A CA 1
ATOM 643 C C . LEU A 1 84 ? 16.057 2.908 -28.424 1.00 79.94 84 LEU A C 1
ATOM 645 O O . LEU A 1 84 ? 16.298 3.191 -29.596 1.00 79.94 84 LEU A O 1
ATOM 649 N N . LYS A 1 85 ? 17.014 2.484 -27.588 1.00 75.75 85 LYS A N 1
ATOM 650 C CA . LYS A 1 85 ? 18.421 2.321 -27.987 1.00 75.75 85 LYS A CA 1
A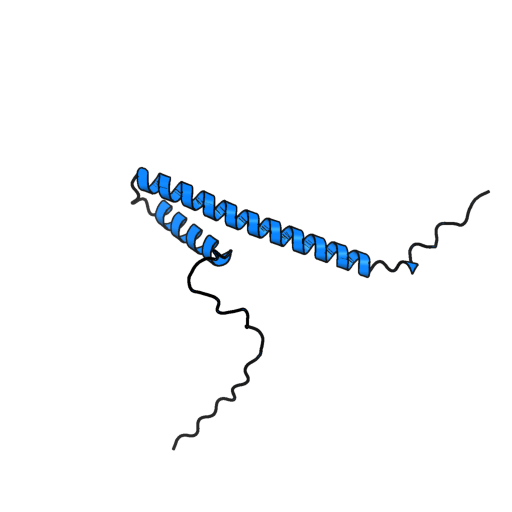TOM 651 C C . LYS A 1 85 ? 18.623 1.215 -29.023 1.00 75.75 85 LYS A C 1
ATOM 653 O O . LYS A 1 85 ? 19.493 1.343 -29.874 1.00 75.75 85 LYS A O 1
ATOM 658 N N . SER A 1 86 ? 17.842 0.138 -28.955 1.00 75.38 86 SER A N 1
ATOM 659 C CA . SER A 1 86 ? 17.919 -0.959 -29.928 1.00 75.38 86 SER A CA 1
ATOM 660 C C . SER A 1 86 ? 17.371 -0.586 -31.311 1.00 75.38 86 SER A C 1
ATOM 662 O O . SER A 1 86 ? 17.820 -1.138 -32.312 1.00 75.38 86 SER A O 1
ATOM 664 N N . LEU A 1 87 ? 16.423 0.357 -31.366 1.00 75.12 87 LEU A N 1
ATOM 665 C CA . LEU A 1 87 ? 15.822 0.855 -32.606 1.00 75.12 87 LEU A C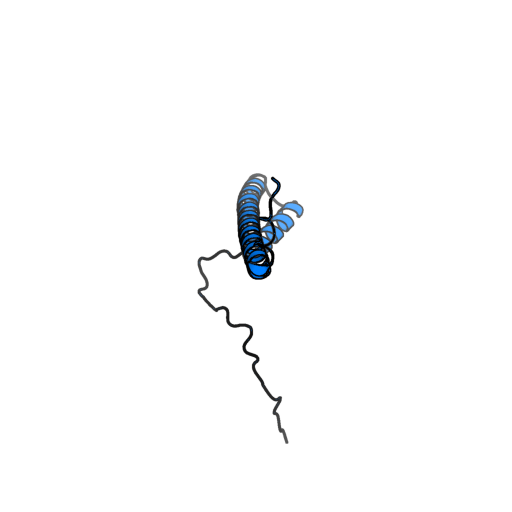A 1
ATOM 666 C C . LEU A 1 87 ? 16.638 1.981 -33.250 1.00 75.12 87 LEU A C 1
ATOM 668 O O . LEU A 1 87 ? 16.573 2.154 -34.464 1.00 75.12 87 LEU A O 1
ATOM 672 N N . ALA A 1 88 ? 17.411 2.730 -32.461 1.00 71.75 88 ALA A N 1
ATOM 673 C CA . ALA A 1 88 ? 18.402 3.662 -32.979 1.00 71.75 88 ALA A CA 1
ATOM 674 C C . ALA A 1 88 ? 19.572 2.868 -33.587 1.00 71.75 88 ALA A C 1
ATOM 676 O O . ALA A 1 88 ? 20.498 2.458 -32.883 1.00 71.75 88 ALA A O 1
ATOM 677 N N . HIS A 1 89 ? 19.525 2.608 -34.896 1.00 63.16 89 HIS A N 1
ATOM 678 C CA . HIS A 1 89 ? 20.644 1.986 -35.592 1.00 63.16 89 HIS A CA 1
ATOM 679 C C . HIS A 1 89 ? 21.830 2.965 -35.568 1.00 63.16 89 HIS A C 1
ATOM 681 O O . HIS A 1 89 ? 21.681 4.112 -35.982 1.00 63.16 89 HIS A O 1
ATOM 687 N N . PRO A 1 90 ? 23.048 2.539 -35.186 1.00 59.09 90 PRO A N 1
ATOM 688 C CA . PRO A 1 90 ? 24.248 3.374 -35.313 1.00 59.09 90 PRO A CA 1
ATOM 689 C C . PRO A 1 90 ? 24.598 3.782 -36.761 1.00 59.09 90 PRO A C 1
ATOM 691 O O . PRO A 1 90 ? 25.610 4.438 -36.961 1.00 59.09 90 PRO A O 1
ATOM 694 N N . ALA A 1 91 ? 23.795 3.403 -37.764 1.00 58.19 91 ALA A N 1
ATOM 695 C CA . ALA A 1 91 ? 23.967 3.820 -39.154 1.00 58.19 91 ALA A CA 1
ATOM 696 C C . ALA A 1 91 ? 23.414 5.231 -39.419 1.00 58.19 91 ALA A C 1
ATOM 698 O O . ALA A 1 91 ? 23.808 5.842 -40.402 1.00 58.19 91 ALA A O 1
ATOM 699 N N . ASP A 1 92 ? 22.564 5.769 -38.536 1.00 56.59 92 ASP A N 1
ATOM 700 C CA . ASP A 1 92 ? 22.020 7.129 -38.661 1.00 56.59 92 ASP A CA 1
ATOM 701 C C . ASP A 1 92 ? 22.872 8.189 -37.922 1.00 56.59 92 ASP A C 1
ATOM 703 O O . ASP A 1 92 ? 22.497 9.357 -37.862 1.00 56.59 92 ASP A O 1
ATOM 707 N N . ALA A 1 93 ? 24.005 7.797 -37.320 1.00 58.38 93 ALA A N 1
ATOM 708 C CA . ALA A 1 93 ? 24.843 8.667 -36.483 1.00 58.38 93 ALA A CA 1
ATOM 709 C C . ALA A 1 93 ? 26.227 9.005 -37.082 1.00 58.38 93 ALA A C 1
ATOM 711 O O . ALA A 1 93 ? 27.012 9.667 -36.406 1.00 58.38 93 ALA A O 1
ATOM 712 N N . ASP A 1 94 ? 26.526 8.569 -38.313 1.00 54.28 94 ASP A N 1
ATOM 713 C CA . ASP A 1 94 ? 27.841 8.749 -38.964 1.00 54.28 94 ASP A CA 1
ATOM 714 C C . ASP A 1 94 ? 27.862 9.841 -40.058 1.00 54.28 94 ASP A C 1
ATOM 716 O O . ASP A 1 94 ? 28.875 10.042 -40.713 1.00 54.28 94 ASP A O 1
ATOM 720 N N . GLU A 1 95 ? 26.774 10.594 -40.257 1.00 56.22 95 GLU A N 1
ATOM 721 C CA . GLU A 1 95 ? 26.698 11.647 -41.287 1.00 56.22 95 GLU A CA 1
ATOM 722 C C . GLU A 1 95 ? 26.661 13.050 -40.646 1.00 56.22 95 GLU A C 1
ATOM 724 O O . GLU A 1 95 ? 25.702 13.809 -40.772 1.00 56.22 95 GLU A O 1
ATOM 729 N N . ALA A 1 96 ? 27.699 13.380 -39.872 1.00 58.31 96 ALA A N 1
ATOM 730 C CA . ALA A 1 96 ? 27.954 14.741 -39.386 1.00 58.31 96 ALA A CA 1
ATOM 731 C C . ALA A 1 96 ? 29.459 14.993 -39.168 1.00 58.31 96 ALA A C 1
ATOM 733 O O . ALA A 1 96 ? 29.865 15.519 -38.135 1.00 58.31 96 ALA A O 1
ATOM 734 N N . ASP A 1 97 ? 30.290 14.603 -40.135 1.00 62.44 97 ASP A N 1
ATOM 735 C CA . ASP A 1 97 ? 31.664 15.102 -40.271 1.00 62.44 97 ASP A CA 1
ATOM 736 C C . ASP A 1 97 ? 31.988 15.312 -41.756 1.00 62.44 97 ASP A C 1
ATOM 738 O O . ASP A 1 97 ? 32.712 14.542 -42.375 1.00 62.44 97 ASP A O 1
ATOM 742 N N . GLU A 1 98 ? 31.424 16.363 -42.351 1.00 54.62 98 GLU A N 1
ATOM 743 C CA . GLU A 1 98 ? 32.015 16.992 -43.533 1.00 54.62 98 GLU A CA 1
ATOM 744 C C . GLU A 1 98 ? 32.066 18.504 -43.296 1.00 54.62 98 GLU A C 1
ATOM 746 O O . GLU A 1 98 ? 31.073 19.140 -42.941 1.00 54.62 98 GLU A O 1
ATOM 751 N N . GLY A 1 99 ? 33.280 19.045 -43.375 1.00 59.06 99 GLY A N 1
ATOM 752 C CA . GLY A 1 99 ? 33.639 20.335 -42.807 1.00 59.06 99 GLY A CA 1
ATOM 753 C C . GLY A 1 99 ? 33.470 21.558 -43.704 1.00 59.06 99 GLY A C 1
ATOM 754 O O . GLY A 1 99 ? 33.219 21.481 -44.899 1.00 59.06 99 GLY A O 1
ATOM 755 N N . GLU A 1 100 ? 33.750 22.700 -43.088 1.00 50.12 100 GLU A N 1
ATOM 756 C CA . GLU A 1 100 ? 34.315 23.905 -43.701 1.00 50.12 100 GLU A CA 1
ATOM 757 C C . GLU A 1 100 ? 35.377 24.385 -42.690 1.00 50.12 100 GLU A C 1
ATOM 759 O O . GLU A 1 100 ? 35.099 24.472 -41.494 1.00 50.12 100 GLU A O 1
ATOM 764 N N . GLY A 1 101 ? 36.653 24.562 -43.032 1.00 51.84 101 GLY A N 1
ATOM 765 C CA . GLY A 1 101 ? 37.153 25.154 -44.268 1.00 51.84 101 GLY A CA 1
ATOM 766 C C . GLY A 1 101 ? 37.376 26.633 -44.019 1.00 51.84 101 GLY A C 1
ATOM 767 O O . GLY A 1 101 ? 36.422 27.394 -44.267 1.00 51.84 101 GLY A O 1
#

Sequence (101 aa):
MSRTTKQSSPHPETAVGAASASENLTFEKALAELEKLVGRMEGGELTLEQSLTFHRRGLELARYCQERLEAARLQVSMLEGEVLKSLAHPADADEADEGEG

Foldseek 3Di:
DDDDDDDDDDDPDDDPDPDDPDDDCDLVNLVVVLVVLVVVLVVPPDDPVRNVVSVVSNVVSVVVNVVVVVVVVVVVVVVVVVVVVVPPDCVVVPPPDDDDD

pLDDT: mean 77.38, std 21.6, range [34.19, 98.0]

Secondary structure (DSSP, 8-state):
-----------S--------SSS---HHHHHHHHHHHHHHHHTS---HHHHHHHHHHHHHHHHHHHHHHHHHHHHHHHHHHHHHHHHS-GGGSS-------